Protein AF-0000000078804064 (afdb_homodimer)

Sequence (134 aa):
MNHSQFEVIAKRIFKSENQRVAVAAVIFDGLSSYEAEKRFELPKGTLSRNVRKYKNEVAYIESVVTAMNHSQFEVIAKRIFKSENQRVAVAAVIFDGLSSYEAEKRFELPKGTLSRNVRKYKNEVAYIESVVTA

pLDDT: mean 96.85, std 1.65, range [89.12, 98.75]

Nearest PDB structures (foldseek):
  5clv-assembly4_M  TM=7.489E-01  e=4.503E-02  Escherichia coli
  5cm3-assembly1_A  TM=7.551E-01  e=7.811E-02  Escherichia coli
  5clv-assembly2_E  TM=7.602E-01  e=1.274E-01  Escherichia coli
  8qa9-assembly1_D  TM=7.511E-01  e=1.274E-01  Escherichia coli
  5clv-assembly4_N  TM=7.535E-01  e=2.350E-01  Escherichia coli

Solvent-accessible surface area (backbone atoms only — not comparable to full-atom values): 7535 Å² total; per-residue (Å²): 134,53,71,60,24,46,50,55,52,37,60,72,76,36,90,47,67,69,58,40,54,45,46,45,39,38,76,73,66,70,41,49,49,70,58,40,23,65,74,68,69,44,64,88,65,50,49,55,52,51,46,49,53,48,51,53,50,49,51,49,50,51,51,36,72,73,72,132,54,71,59,22,46,51,54,51,38,58,72,76,37,87,47,66,68,58,40,53,47,46,45,38,37,73,72,66,70,41,49,47,68,59,40,23,65,75,68,70,44,64,89,67,52,48,55,52,50,46,50,52,49,50,52,50,49,52,50,52,50,51,34,71,74,73

Radius of gyration: 18.31 Å; Cα contacts (8 Å, |Δi|>4): 116; chains: 2; bounding box: 28×53×31 Å

Organism: NCBI:txid675817

Secondary structure (DSSP, 8-state):
--HHHHHHHHHHH---HHHHHHHHHHHHH---HHHHHHHTT--TTHHHHHHHHHHHHHHHHHHHHH-/--HHHHHHHHHHH---HHHHHHHHHHHHH---HHHHHHHTT--TTHHHHHHHHHHHHHHHHHHHHH-

Foldseek 3Di:
DDPVVLVVLCVVPPVDPLLSVLLCCVVPVVDDNVRSCVVSVHDPPVSVVVNVVSVVSVVVVVVVVVD/DDPVVLVVLCVVPPVDPLLSVLLCCVVPVVDDNVRSCVVSVHDPPVSVVVNVVSVVSVVVVVVVVVD

Structure (mmCIF, N/CA/C/O backbone):
data_AF-0000000078804064-model_v1
#
loop_
_entity.id
_entity.type
_entity.pdbx_description
1 polymer 'HTH psq-type domain-containing protein'
#
loop_
_atom_site.group_PDB
_atom_site.id
_atom_site.type_symbol
_atom_site.label_atom_id
_atom_site.label_alt_id
_atom_site.label_comp_id
_atom_site.label_asym_id
_atom_site.label_entity_id
_atom_site.label_seq_id
_atom_site.pdbx_PDB_ins_code
_atom_site.Cartn_x
_atom_site.Cartn_y
_atom_site.Cartn_z
_atom_site.occupancy
_atom_site.B_iso_or_equiv
_atom_site.auth_seq_id
_atom_site.auth_comp_id
_atom_site.auth_asym_id
_atom_site.auth_atom_id
_atom_site.pdbx_PDB_model_num
ATOM 1 N N . MET A 1 1 ? 10.641 11.023 3.145 1 89.12 1 MET A N 1
ATOM 2 C CA . MET A 1 1 ? 9.781 11.055 1.964 1 89.12 1 MET A CA 1
ATOM 3 C C . MET A 1 1 ? 9.633 12.469 1.426 1 89.12 1 MET A C 1
ATOM 5 O O . MET A 1 1 ? 9.484 13.422 2.197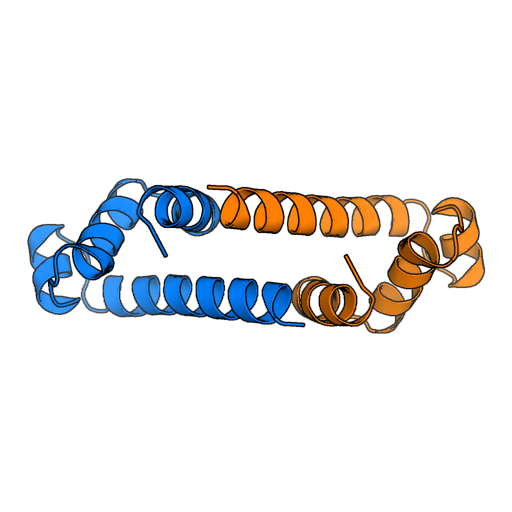 1 89.12 1 MET A O 1
ATOM 9 N N . ASN A 1 2 ? 9.891 12.508 0.135 1 95.5 2 ASN A N 1
ATOM 10 C CA . ASN A 1 2 ? 9.797 13.82 -0.488 1 95.5 2 ASN A CA 1
ATOM 11 C C . ASN A 1 2 ? 8.367 14.141 -0.917 1 95.5 2 ASN A C 1
ATOM 13 O O . ASN A 1 2 ? 7.461 13.328 -0.728 1 95.5 2 ASN A O 1
ATOM 17 N N . HIS A 1 3 ? 8.109 15.336 -1.475 1 96.5 3 HIS A N 1
ATOM 18 C CA . HIS A 1 3 ? 6.77 15.82 -1.795 1 96.5 3 HIS A CA 1
ATOM 19 C C . HIS A 1 3 ? 6.113 14.961 -2.865 1 96.5 3 HIS A C 1
ATOM 21 O O . HIS A 1 3 ? 4.91 14.68 -2.795 1 96.5 3 HIS A O 1
ATOM 27 N N . SER A 1 4 ? 6.918 14.562 -3.863 1 97.81 4 SER A N 1
ATOM 28 C CA . SER A 1 4 ? 6.379 13.742 -4.941 1 97.81 4 SER A CA 1
ATOM 29 C C . SER A 1 4 ? 5.898 12.391 -4.422 1 97.81 4 SER A C 1
ATOM 31 O O . SER A 1 4 ? 4.828 11.914 -4.809 1 97.81 4 SER A O 1
ATOM 33 N N . GLN A 1 5 ? 6.723 11.727 -3.521 1 98.5 5 GLN A N 1
ATOM 34 C CA . GLN A 1 5 ? 6.336 10.461 -2.91 1 98.5 5 GLN A CA 1
ATOM 35 C C . GLN A 1 5 ? 5.074 10.625 -2.064 1 98.5 5 GLN A C 1
ATOM 37 O O . GLN A 1 5 ? 4.184 9.773 -2.102 1 98.5 5 GLN A O 1
ATOM 42 N N . PHE A 1 6 ? 5.047 11.781 -1.3 1 98.56 6 PHE A N 1
ATOM 43 C CA . PHE A 1 6 ? 3.869 12.07 -0.494 1 98.56 6 PHE A CA 1
ATOM 44 C C . PHE A 1 6 ? 2.615 12.102 -1.36 1 98.56 6 PHE A C 1
ATOM 46 O O . PHE A 1 6 ? 1.588 11.531 -0.994 1 98.56 6 PHE A O 1
ATOM 53 N N . GLU A 1 7 ? 2.691 12.727 -2.494 1 97.81 7 GLU A N 1
ATOM 54 C CA . GLU A 1 7 ? 1.524 12.898 -3.354 1 97.81 7 GLU A CA 1
ATOM 55 C C . GLU A 1 7 ? 0.999 11.555 -3.842 1 97.81 7 GLU A C 1
ATOM 57 O O . GLU A 1 7 ? -0.213 11.328 -3.875 1 97.81 7 GLU A O 1
ATOM 62 N N . VAL A 1 8 ? 1.939 10.664 -4.215 1 98.06 8 VAL A N 1
ATOM 63 C CA . VAL A 1 8 ? 1.545 9.344 -4.688 1 98.06 8 VAL A CA 1
ATOM 64 C C . VAL A 1 8 ? 0.835 8.586 -3.568 1 98.06 8 VAL A C 1
ATOM 66 O O . VAL A 1 8 ? -0.238 8.016 -3.779 1 98.06 8 VAL A O 1
ATOM 69 N N . ILE A 1 9 ? 1.386 8.633 -2.342 1 98.75 9 ILE A N 1
ATOM 70 C CA . ILE A 1 9 ? 0.841 7.91 -1.196 1 98.75 9 ILE A CA 1
ATOM 71 C C . ILE A 1 9 ? -0.497 8.523 -0.79 1 98.75 9 ILE A C 1
ATOM 73 O O . ILE A 1 9 ? -1.485 7.812 -0.607 1 98.75 9 ILE A O 1
ATOM 77 N N . ALA A 1 10 ? -0.587 9.891 -0.696 1 98.56 10 ALA A N 1
ATOM 78 C CA . ALA A 1 10 ? -1.772 10.602 -0.225 1 98.56 10 ALA A CA 1
ATOM 79 C C . ALA A 1 10 ? -2.951 10.391 -1.171 1 98.56 10 ALA A C 1
ATOM 81 O O . ALA A 1 10 ? -4.09 10.211 -0.726 1 98.56 10 ALA A O 1
ATOM 82 N N . LYS A 1 11 ? -2.662 10.344 -2.48 1 97.88 11 LYS A N 1
ATOM 83 C CA . LYS A 1 11 ? -3.721 10.133 -3.463 1 97.88 11 LYS A CA 1
ATOM 84 C C . LYS A 1 11 ? -4.332 8.742 -3.328 1 97.88 11 LYS A C 1
ATOM 86 O O . LYS A 1 11 ? -5.531 8.562 -3.551 1 97.88 11 LYS A O 1
ATOM 91 N N . ARG A 1 12 ? -3.529 7.836 -2.859 1 97.44 12 ARG A N 1
ATOM 92 C CA . ARG A 1 12 ? -3.998 6.461 -2.711 1 97.44 12 ARG A CA 1
ATOM 93 C C . ARG A 1 12 ? -4.891 6.316 -1.483 1 97.44 12 ARG A C 1
ATOM 95 O O . ARG A 1 12 ? -5.902 5.613 -1.523 1 97.44 12 ARG A O 1
ATOM 102 N N . ILE A 1 13 ? -4.512 7.004 -0.434 1 96.94 13 ILE A N 1
ATOM 103 C CA . ILE A 1 13 ? -5.141 6.645 0.831 1 96.94 13 ILE A CA 1
ATOM 104 C C . ILE A 1 13 ? -6.199 7.684 1.193 1 96.94 13 ILE A C 1
ATOM 106 O O . ILE A 1 13 ? -7.074 7.426 2.027 1 96.94 13 ILE A O 1
ATOM 110 N N . PHE A 1 14 ? -6.113 8.891 0.604 1 97.56 14 PHE A N 1
ATOM 111 C CA . PHE A 1 14 ? -7.098 9.922 0.906 1 97.56 14 PHE A CA 1
ATOM 112 C C . PHE A 1 14 ? -7.863 10.328 -0.349 1 97.56 14 PHE A C 1
ATOM 114 O O . PHE A 1 14 ? -7.285 10.906 -1.275 1 97.56 14 PHE A O 1
ATOM 121 N N . LYS A 1 15 ? -9.156 10.164 -0.363 1 95.44 15 LYS A N 1
ATOM 122 C CA . LYS A 1 15 ? -9.984 10.523 -1.509 1 95.44 15 LYS A CA 1
ATOM 123 C C . LYS A 1 15 ? -10.172 12.031 -1.606 1 95.44 15 LYS A C 1
ATOM 125 O O . LYS A 1 15 ? -10.18 12.594 -2.705 1 95.44 15 LYS A O 1
ATOM 130 N N . SER A 1 16 ? -10.25 12.719 -0.486 1 94.5 16 SER A N 1
ATOM 131 C CA . SER A 1 16 ? -10.539 14.148 -0.426 1 94.5 16 SER A CA 1
ATOM 132 C C . SER A 1 16 ? -9.273 14.977 -0.598 1 94.5 16 SER A C 1
ATOM 134 O O . SER A 1 16 ? -8.305 14.797 0.145 1 94.5 16 SER A O 1
ATOM 136 N N . GLU A 1 17 ? -9.344 15.945 -1.54 1 94.75 17 GLU A N 1
ATOM 137 C CA . GLU A 1 17 ? -8.211 16.844 -1.746 1 94.75 17 GLU A CA 1
ATOM 138 C C . GLU A 1 17 ? -7.938 17.672 -0.498 1 94.75 17 GLU A C 1
ATOM 140 O O . GLU A 1 17 ? -6.781 17.922 -0.148 1 94.75 17 GLU A O 1
ATOM 145 N N . ASN A 1 18 ? -8.984 18.125 0.191 1 93.5 18 ASN A N 1
ATOM 146 C CA . ASN A 1 18 ? -8.82 18.906 1.412 1 93.5 18 ASN A CA 1
ATOM 147 C C . ASN A 1 18 ? -8.055 18.125 2.479 1 93.5 18 ASN A C 1
ATOM 149 O O . ASN A 1 18 ? -7.211 18.703 3.178 1 93.5 18 ASN A O 1
ATOM 153 N N . GLN A 1 19 ? -8.359 16.828 2.557 1 95.44 19 GLN A N 1
ATOM 154 C CA . GLN A 1 19 ? -7.648 15.977 3.5 1 95.44 19 GLN A CA 1
ATOM 155 C C . GLN A 1 19 ? -6.176 15.852 3.131 1 95.44 19 GLN A C 1
ATOM 157 O O . GLN A 1 19 ? -5.301 15.93 3.998 1 95.44 19 GLN A O 1
ATOM 162 N N . ARG A 1 20 ? -5.969 15.734 1.811 1 97.06 20 ARG A N 1
ATOM 163 C CA . ARG A 1 20 ? -4.59 15.594 1.356 1 97.06 20 ARG A CA 1
ATOM 164 C C . ARG A 1 20 ? -3.777 16.844 1.663 1 97.06 20 ARG A C 1
ATOM 166 O O . ARG A 1 20 ? -2.648 16.75 2.152 1 97.06 20 ARG A O 1
ATOM 173 N N . VAL A 1 21 ? -4.344 1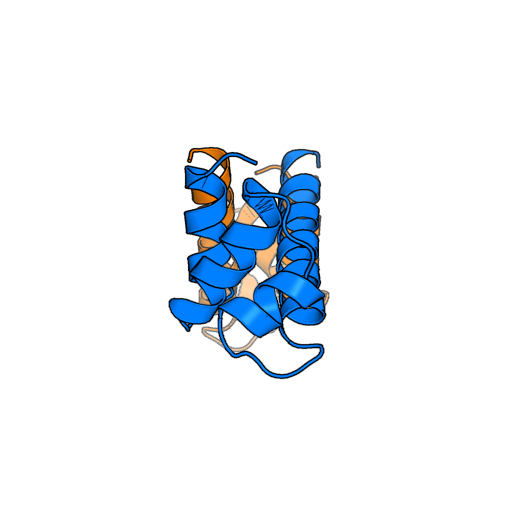7.984 1.46 1 96.62 21 VAL A N 1
ATOM 174 C CA . VAL A 1 21 ? -3.672 19.266 1.684 1 96.62 21 VAL A CA 1
ATOM 175 C C . VAL A 1 21 ? -3.416 19.469 3.176 1 96.62 21 VAL A C 1
ATOM 177 O O . VAL A 1 21 ? -2.35 19.938 3.572 1 96.62 21 VAL A O 1
ATOM 180 N N . ALA A 1 22 ? -4.398 19.078 3.955 1 97.81 22 ALA A N 1
ATOM 181 C CA . ALA A 1 22 ? -4.27 19.25 5.402 1 97.81 22 ALA A CA 1
ATOM 182 C C . ALA A 1 22 ? -3.17 18.359 5.961 1 97.81 22 ALA A C 1
ATOM 184 O O . ALA A 1 22 ? -2.371 18.781 6.797 1 97.81 22 ALA A O 1
ATOM 185 N N . VAL A 1 23 ? -3.111 17.172 5.512 1 98.25 23 VAL A N 1
ATOM 186 C CA . VAL A 1 23 ? -2.072 16.25 5.973 1 98.25 23 VAL A CA 1
ATOM 187 C C . VAL A 1 23 ? -0.703 16.766 5.531 1 98.25 23 VAL A C 1
ATOM 189 O O . VAL A 1 23 ? 0.261 16.703 6.297 1 98.25 23 VAL A O 1
ATOM 192 N N . ALA A 1 24 ? -0.686 17.266 4.332 1 97.81 24 ALA A N 1
ATOM 193 C CA . ALA A 1 24 ? 0.568 17.828 3.822 1 97.81 24 ALA A CA 1
ATOM 194 C C . ALA A 1 24 ? 1.074 18.953 4.715 1 97.81 24 ALA A C 1
ATOM 196 O O . ALA A 1 24 ? 2.277 19.062 4.961 1 97.81 24 ALA A O 1
ATOM 197 N N . ALA A 1 25 ? 0.193 19.719 5.18 1 97.12 25 ALA A N 1
ATOM 198 C CA . ALA A 1 25 ? 0.558 20.844 6.039 1 97.12 25 ALA A CA 1
ATOM 199 C C . ALA A 1 25 ? 1.206 20.344 7.332 1 97.12 25 ALA A C 1
ATOM 201 O O . ALA A 1 25 ? 2.146 20.969 7.836 1 97.12 25 ALA A O 1
ATOM 202 N N . VAL A 1 26 ? 0.725 19.25 7.848 1 97.81 26 VAL A N 1
ATOM 203 C CA . VAL A 1 26 ? 1.279 18.688 9.07 1 97.81 26 VAL A CA 1
ATOM 204 C C . VAL A 1 26 ? 2.645 18.062 8.789 1 97.81 26 VAL A C 1
ATOM 206 O O . VAL A 1 26 ? 3.594 18.266 9.547 1 97.81 26 VAL A O 1
ATOM 209 N N . ILE A 1 27 ? 2.752 17.453 7.664 1 97.5 27 ILE A N 1
ATOM 210 C CA . ILE A 1 27 ? 3.938 16.672 7.32 1 97.5 27 ILE A CA 1
ATOM 211 C C . ILE A 1 27 ? 5.059 17.609 6.871 1 97.5 27 ILE A C 1
ATOM 213 O O . ILE A 1 27 ? 6.223 17.391 7.219 1 97.5 27 ILE A O 1
ATOM 217 N N . PHE A 1 28 ? 4.715 18.703 6.164 1 97.5 28 PHE A N 1
ATOM 218 C CA . PHE A 1 28 ? 5.77 19.469 5.504 1 97.5 28 PHE A CA 1
ATOM 219 C C . PHE A 1 28 ? 5.902 20.859 6.117 1 97.5 28 PHE A C 1
ATOM 221 O O . PHE A 1 28 ? 6.973 21.469 6.062 1 97.5 28 PHE A O 1
ATOM 228 N N . ASP A 1 29 ? 4.844 21.266 6.645 1 95.5 29 ASP A N 1
ATOM 229 C CA . ASP A 1 29 ? 4.879 22.656 7.094 1 95.5 29 ASP A CA 1
ATOM 230 C C . ASP A 1 29 ? 5.094 22.75 8.602 1 95.5 29 ASP A C 1
ATOM 232 O O . ASP A 1 29 ? 5.141 23.844 9.164 1 95.5 29 ASP A O 1
ATOM 236 N N . GLY A 1 30 ? 5.066 21.672 9.328 1 93.12 30 GLY A N 1
ATOM 237 C CA . GLY A 1 30 ? 5.379 21.656 10.75 1 93.12 30 GLY A CA 1
ATOM 238 C C . GLY A 1 30 ? 4.203 22.047 11.625 1 93.12 30 GLY A C 1
ATOM 239 O O . GLY A 1 30 ? 4.375 22.344 12.812 1 93.12 30 GLY A O 1
ATOM 240 N N . LEU A 1 31 ? 3.094 22.094 11.047 1 95.25 31 LEU A N 1
ATOM 241 C CA . LEU A 1 31 ? 1.904 22.375 11.844 1 95.25 31 LEU A CA 1
ATOM 242 C C . LEU A 1 31 ? 1.538 21.172 12.711 1 95.25 31 LEU A C 1
ATOM 244 O O . LEU A 1 31 ? 1.745 20.031 1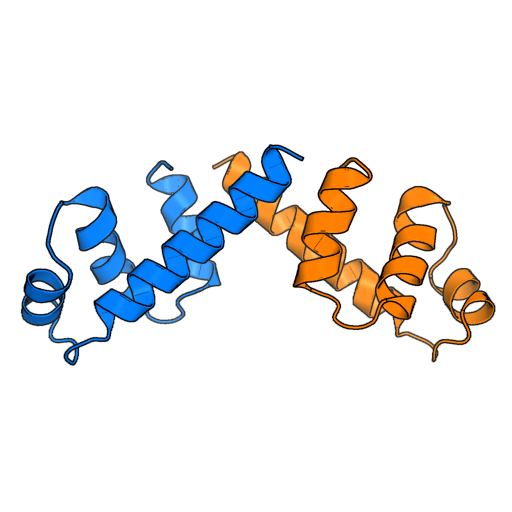2.312 1 95.25 31 LEU A O 1
ATOM 248 N N . SER A 1 32 ? 1.016 21.516 13.945 1 96.75 32 SER A N 1
ATOM 249 C CA . SER A 1 32 ? 0.411 20.438 14.711 1 96.75 32 SER A CA 1
ATOM 250 C C . SER A 1 32 ? -0.927 20.016 14.109 1 96.75 32 SER A C 1
ATOM 252 O O . SER A 1 32 ? -1.569 20.797 13.406 1 96.75 32 SER A O 1
ATOM 254 N N . SER A 1 33 ? -1.386 18.734 14.383 1 97.06 33 SER A N 1
ATOM 255 C CA . SER A 1 33 ? -2.691 18.266 13.93 1 97.06 33 SER A CA 1
ATOM 256 C C . SER A 1 33 ? -3.805 19.203 14.398 1 97.06 33 SER A C 1
ATOM 258 O O . SER A 1 33 ? -4.73 19.5 13.641 1 97.06 33 SER A O 1
ATOM 260 N N . TYR A 1 34 ? -3.592 19.672 15.617 1 95.88 34 TYR A N 1
ATOM 261 C CA . TYR A 1 34 ? -4.598 20.531 16.219 1 95.88 34 TYR A CA 1
ATOM 262 C C . TYR A 1 34 ? -4.703 21.859 15.461 1 95.88 34 TYR A C 1
ATOM 264 O O . TYR A 1 34 ? -5.801 22.297 15.117 1 95.88 34 TYR A O 1
ATOM 272 N N . GLU A 1 35 ? -3.604 22.438 15.211 1 96 35 GLU A N 1
ATOM 273 C CA . GLU A 1 35 ? -3.568 23.703 14.484 1 96 35 GLU A CA 1
ATOM 274 C C . GLU A 1 35 ? -4.09 23.531 13.062 1 96 35 GLU A C 1
ATOM 276 O O . GLU A 1 35 ? -4.832 24.375 12.562 1 96 35 GLU A O 1
ATOM 281 N N . ALA A 1 36 ? -3.666 22.5 12.414 1 97 36 ALA A N 1
ATOM 282 C CA . ALA A 1 36 ? -4.09 22.234 11.047 1 97 36 ALA A CA 1
ATOM 283 C C . ALA A 1 36 ? -5.602 22.016 10.969 1 97 36 ALA A C 1
ATOM 285 O O . ALA A 1 36 ? -6.258 22.469 10.031 1 97 36 ALA A O 1
ATOM 286 N N . GLU A 1 37 ? -6.156 21.297 11.891 1 96.94 37 GLU A N 1
ATOM 287 C CA . GLU A 1 37 ? -7.594 21.031 11.93 1 96.94 37 GLU A CA 1
ATOM 288 C C . GLU A 1 37 ? -8.391 22.344 11.961 1 96.94 37 GLU A C 1
ATOM 290 O O . GLU A 1 37 ? -9.422 22.469 11.297 1 96.94 37 GLU A O 1
ATOM 295 N N . LYS A 1 38 ? -7.891 23.266 12.82 1 96.25 38 LYS A N 1
ATOM 296 C CA . LYS A 1 38 ? -8.547 24.562 12.906 1 96.25 38 LYS A CA 1
ATOM 297 C C . LYS A 1 38 ? -8.438 25.328 11.586 1 96.25 38 LYS A C 1
ATOM 299 O O . LYS A 1 38 ? -9.422 25.875 11.102 1 96.25 38 LYS A O 1
ATOM 304 N N . ARG A 1 39 ? -7.312 25.234 11.008 1 95.88 39 ARG A N 1
ATOM 305 C CA . ARG A 1 39 ? -7.02 25.969 9.781 1 95.88 39 ARG A CA 1
ATOM 306 C C . ARG A 1 39 ? -7.848 25.453 8.617 1 95.88 39 ARG A C 1
ATOM 308 O O . ARG A 1 39 ? -8.32 26.219 7.781 1 95.88 39 ARG A O 1
ATOM 315 N N . PHE A 1 40 ? -8.016 24.156 8.523 1 95.88 40 PHE A N 1
ATOM 316 C CA . PHE A 1 40 ? -8.688 23.531 7.391 1 95.88 40 PHE A CA 1
ATOM 317 C C . PHE A 1 40 ? -10.125 23.172 7.75 1 95.88 40 PHE A C 1
ATOM 319 O O . PHE A 1 40 ? -10.805 22.484 6.988 1 95.88 40 PHE A O 1
ATOM 326 N N . GLU A 1 41 ? -10.531 23.547 8.898 1 95.19 41 GLU A N 1
ATOM 327 C CA . GLU A 1 41 ? -11.906 23.391 9.359 1 95.19 41 GLU A CA 1
ATOM 328 C C . GLU A 1 41 ? -12.32 21.922 9.352 1 95.19 41 GLU A C 1
ATOM 330 O O . GLU A 1 41 ? -13.367 21.562 8.812 1 95.19 41 GLU A O 1
ATOM 335 N N . LEU A 1 42 ? -11.484 21.156 9.961 1 95.69 42 LEU A N 1
ATOM 336 C CA . LEU A 1 42 ? -11.766 19.719 10.117 1 95.69 42 LEU A CA 1
ATOM 337 C C . LEU A 1 42 ? -12.117 19.391 11.562 1 95.69 42 LEU A C 1
ATOM 339 O O . LEU A 1 42 ? -11.609 20.031 12.492 1 95.69 42 LEU A O 1
ATOM 343 N N . PRO A 1 43 ? -13.031 18.422 11.672 1 95.81 43 PRO A N 1
ATOM 344 C CA . PRO A 1 43 ? -13.367 18 13.031 1 95.81 43 PRO A CA 1
ATOM 345 C C . PRO A 1 43 ? -12.141 17.562 13.836 1 95.81 43 PRO A C 1
ATOM 347 O O . PRO A 1 43 ? -11.172 17.047 13.266 1 95.81 43 PRO A O 1
ATOM 350 N N . LYS A 1 44 ? -12.297 17.703 15.18 1 95.19 44 LYS A N 1
ATOM 351 C CA . LYS A 1 44 ? -11.227 17.312 16.094 1 95.19 44 LYS A CA 1
ATOM 352 C C . LYS A 1 44 ? -10.891 15.836 15.961 1 95.19 44 LYS A C 1
ATOM 354 O O . LYS A 1 44 ? -11.789 15 15.852 1 95.19 44 LYS A O 1
ATOM 359 N N . GLY A 1 45 ? -9.609 15.57 15.953 1 96.81 45 GLY A N 1
ATOM 360 C CA . GLY A 1 45 ? -9.148 14.195 15.914 1 96.81 45 GLY A CA 1
ATOM 361 C C . GLY A 1 45 ? -8.945 13.672 14.508 1 96.81 45 GLY A C 1
ATOM 362 O O . GLY A 1 45 ? -8.312 12.633 14.305 1 96.81 45 GLY A O 1
ATOM 363 N N . THR A 1 46 ? -9.477 14.312 13.453 1 96.75 46 THR A N 1
ATOM 364 C CA . THR A 1 46 ? -9.453 13.867 12.062 1 96.75 46 THR A CA 1
ATOM 365 C C . THR A 1 46 ? -8.023 13.82 11.539 1 96.75 46 THR A C 1
ATOM 367 O O . THR A 1 46 ? -7.602 12.812 10.961 1 96.75 46 THR A O 1
ATOM 370 N N . LEU A 1 47 ? -7.266 14.844 11.773 1 97.19 47 LEU A N 1
ATOM 371 C CA . LEU A 1 47 ? -5.934 14.898 11.172 1 97.19 47 LEU A CA 1
ATOM 372 C C . LEU A 1 47 ? -4.965 14 11.922 1 97.19 47 LEU A C 1
ATOM 374 O O . LEU A 1 47 ? -4.043 13.438 11.328 1 97.19 47 LEU A O 1
ATOM 378 N N . SER A 1 48 ? -5.234 13.891 13.273 1 96.75 48 SER A N 1
ATOM 379 C CA . SER A 1 48 ? -4.41 12.945 14.016 1 96.75 48 SER A CA 1
ATOM 380 C C . SER A 1 48 ? -4.539 11.539 13.438 1 96.75 48 SER A C 1
ATOM 382 O O . SER A 1 48 ? -3.539 10.836 13.266 1 96.75 48 SER A O 1
ATOM 384 N N . ARG A 1 49 ? -5.773 11.141 13.078 1 97.62 49 ARG A N 1
ATOM 385 C CA . ARG A 1 49 ? -6.039 9.836 12.492 1 97.62 49 ARG A CA 1
ATOM 386 C C . ARG A 1 49 ? -5.441 9.727 11.094 1 97.62 49 ARG A C 1
ATOM 388 O O . ARG A 1 49 ? -4.832 8.719 10.742 1 97.62 49 ARG A O 1
ATOM 395 N N . ASN A 1 50 ? -5.555 10.82 10.336 1 98.19 50 ASN A N 1
ATOM 396 C CA . ASN A 1 50 ? -5.102 10.797 8.945 1 98.19 50 ASN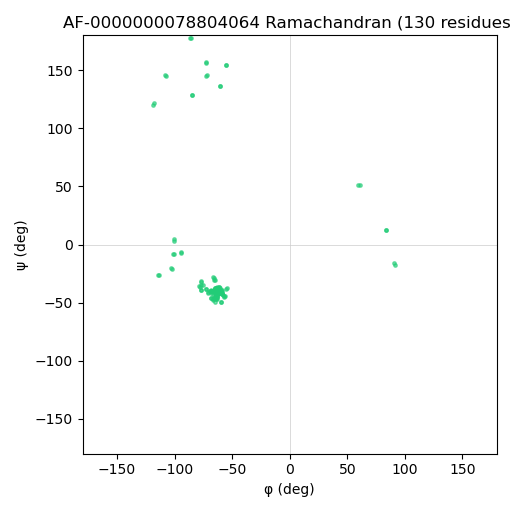 A CA 1
ATOM 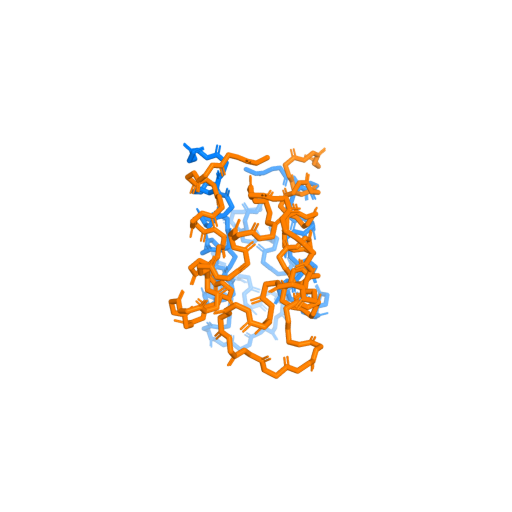397 C C . ASN A 1 50 ? -3.578 10.742 8.859 1 98.19 50 ASN A C 1
ATOM 399 O O . ASN A 1 50 ? -3.031 10.039 8 1 98.19 50 ASN A O 1
ATOM 403 N N . VAL A 1 51 ? -2.973 11.492 9.703 1 98 51 VAL A N 1
ATOM 404 C CA . VAL A 1 51 ? -1.514 11.492 9.719 1 98 51 VAL A CA 1
ATOM 405 C C . VAL A 1 51 ? -1.001 10.117 10.133 1 98 51 VAL A C 1
ATOM 407 O O . VAL A 1 51 ? -0.029 9.609 9.562 1 98 51 VAL A O 1
ATOM 410 N N . ARG A 1 52 ? -1.658 9.492 11.109 1 98.19 52 ARG A N 1
ATOM 411 C CA . ARG A 1 52 ? -1.291 8.141 11.508 1 98.19 52 ARG A CA 1
ATOM 412 C C . ARG A 1 52 ? -1.444 7.168 10.344 1 98.19 52 ARG A C 1
ATOM 414 O O . ARG A 1 52 ? -0.585 6.309 10.125 1 98.19 52 ARG A O 1
ATOM 421 N N . LYS A 1 53 ? -2.551 7.328 9.586 1 98.25 53 LYS A N 1
ATOM 422 C CA . LYS A 1 53 ? -2.787 6.5 8.406 1 98.25 53 LYS A CA 1
ATOM 423 C C . LYS A 1 53 ? -1.651 6.641 7.395 1 98.25 53 LYS A C 1
ATOM 425 O O . LYS A 1 53 ? -1.175 5.648 6.844 1 98.25 53 LYS A O 1
ATOM 430 N N . TYR A 1 54 ? -1.231 7.875 7.23 1 98.5 54 TYR A N 1
ATOM 431 C CA . TYR A 1 54 ? -0.141 8.164 6.305 1 98.5 54 TYR A CA 1
ATOM 432 C C . TYR A 1 54 ? 1.166 7.551 6.793 1 98.5 54 TYR A C 1
ATOM 434 O O . TYR A 1 54 ? 1.882 6.906 6.023 1 98.5 54 TYR A O 1
ATOM 442 N N . LYS A 1 55 ? 1.455 7.723 8 1 98.25 55 LYS A N 1
ATOM 443 C CA . LYS A 1 55 ? 2.703 7.207 8.555 1 98.25 55 LYS A CA 1
ATOM 444 C C . LYS A 1 55 ? 2.736 5.684 8.516 1 98.25 55 LYS A C 1
ATOM 446 O O . LYS A 1 55 ? 3.789 5.086 8.289 1 98.25 55 LYS A O 1
ATOM 451 N N . ASN A 1 56 ? 1.543 5.043 8.797 1 98.44 56 ASN A N 1
ATOM 452 C CA . ASN A 1 56 ? 1.457 3.592 8.695 1 98.44 56 ASN A CA 1
ATOM 453 C C . ASN A 1 56 ? 1.734 3.109 7.277 1 98.44 56 ASN A C 1
ATOM 455 O O . ASN A 1 56 ? 2.385 2.082 7.082 1 98.44 56 ASN A O 1
ATOM 459 N N . GLU A 1 57 ? 1.277 3.889 6.289 1 98.56 57 GLU A N 1
ATOM 460 C CA . GLU A 1 57 ? 1.515 3.545 4.891 1 98.56 57 GLU A CA 1
ATOM 461 C C . GLU A 1 57 ? 2.99 3.697 4.527 1 98.56 57 GLU A C 1
ATOM 463 O O . GLU A 1 57 ? 3.553 2.852 3.83 1 98.56 57 GLU A O 1
ATOM 468 N N . VAL A 1 58 ? 3.572 4.73 5.043 1 98.5 58 VAL A N 1
ATOM 469 C CA . VAL A 1 58 ? 4.992 4.965 4.805 1 98.5 58 VAL A CA 1
ATOM 470 C C . VAL A 1 58 ? 5.812 3.832 5.422 1 98.5 58 VAL A C 1
ATOM 472 O O . VAL A 1 58 ? 6.723 3.299 4.785 1 98.5 58 VAL A O 1
ATOM 475 N N . ALA A 1 59 ? 5.48 3.445 6.66 1 98.44 59 ALA A N 1
ATOM 476 C CA . ALA A 1 59 ? 6.188 2.367 7.34 1 98.44 59 ALA A CA 1
ATOM 477 C C . ALA A 1 59 ? 6.07 1.057 6.566 1 98.44 59 ALA A C 1
ATOM 479 O O . ALA A 1 59 ? 7.035 0.299 6.461 1 98.44 59 ALA A O 1
ATOM 480 N N . TYR A 1 60 ? 4.891 0.842 6.062 1 98.44 60 TYR A N 1
ATOM 481 C CA . TYR A 1 60 ? 4.656 -0.331 5.23 1 98.44 60 TYR A CA 1
ATOM 482 C C . TYR A 1 60 ? 5.559 -0.322 4.004 1 98.44 60 TYR A C 1
ATOM 484 O O . TYR A 1 60 ? 6.262 -1.299 3.736 1 98.44 60 TYR A O 1
ATOM 492 N N . ILE A 1 61 ? 5.594 0.806 3.305 1 98.5 61 ILE A N 1
ATOM 493 C CA . ILE A 1 61 ? 6.379 0.906 2.08 1 98.5 61 ILE A CA 1
ATOM 494 C C . ILE A 1 61 ? 7.863 0.748 2.404 1 98.5 61 ILE A C 1
ATOM 496 O O . ILE A 1 61 ? 8.586 0.044 1.698 1 98.5 61 ILE A O 1
ATOM 500 N N . GLU A 1 62 ? 8.258 1.353 3.498 1 98.06 62 GLU A N 1
ATOM 501 C CA . GLU A 1 62 ? 9.656 1.247 3.922 1 98.06 62 GLU A CA 1
ATOM 502 C C . GLU A 1 62 ? 10.016 -0.191 4.285 1 98.06 62 GLU A C 1
ATOM 504 O O . GLU A 1 62 ? 11.125 -0.648 4.012 1 98.06 62 GLU A O 1
ATOM 509 N N . SER A 1 63 ? 9.07 -0.884 4.926 1 98.25 63 SER A N 1
ATOM 510 C CA . SER A 1 63 ? 9.312 -2.277 5.281 1 98.25 63 SER A CA 1
ATOM 511 C C . SER A 1 63 ? 9.484 -3.145 4.035 1 98.25 63 SER A C 1
ATOM 513 O O . SER A 1 63 ? 10.266 -4.098 4.043 1 98.25 63 SER A O 1
ATOM 515 N N . VAL A 1 64 ? 8.727 -2.865 3.004 1 98.38 64 VAL A N 1
ATOM 516 C CA . VAL A 1 64 ? 8.844 -3.607 1.753 1 98.38 64 VAL A CA 1
ATOM 517 C C . VAL A 1 64 ? 10.211 -3.338 1.121 1 98.38 64 VAL A C 1
ATOM 519 O O . VAL A 1 64 ? 10.906 -4.27 0.708 1 98.38 64 VAL A O 1
ATOM 522 N N . VAL A 1 65 ? 10.602 -2.047 1.091 1 96.81 65 VAL A N 1
ATOM 523 C CA . VAL A 1 65 ? 11.828 -1.628 0.413 1 96.81 65 VAL A CA 1
ATOM 524 C C . VAL A 1 65 ? 13.039 -2.217 1.127 1 96.81 65 VAL A C 1
ATOM 526 O O . VAL A 1 65 ? 14.031 -2.57 0.486 1 96.81 65 VAL A O 1
ATOM 529 N N . THR A 1 66 ? 12.953 -2.422 2.41 1 96.62 66 THR A N 1
ATOM 530 C CA . THR A 1 66 ? 14.117 -2.842 3.189 1 96.62 66 THR A CA 1
ATOM 531 C C . THR A 1 66 ? 14.148 -4.363 3.334 1 96.62 66 THR A C 1
ATOM 533 O O . THR A 1 66 ? 15.117 -4.922 3.84 1 96.62 66 THR A O 1
ATOM 536 N N . ALA A 1 67 ? 13.109 -5.016 2.893 1 96.06 67 ALA A N 1
ATOM 537 C CA . ALA A 1 67 ? 13.023 -6.469 3.004 1 96.06 67 ALA A CA 1
ATOM 538 C C . ALA A 1 67 ? 13.867 -7.148 1.927 1 96.06 67 ALA A C 1
ATOM 540 O O . ALA A 1 67 ? 14.062 -6.594 0.844 1 96.06 67 ALA A O 1
ATOM 541 N N . MET B 1 1 ? 11.148 -8.016 -7.391 1 89.12 1 MET B N 1
ATOM 542 C CA . MET B 1 1 ? 10.82 -8.211 -5.98 1 89.12 1 MET B CA 1
ATOM 543 C C . MET B 1 1 ? 11.258 -9.594 -5.504 1 89.12 1 MET B C 1
ATOM 545 O O . MET B 1 1 ? 11.078 -10.586 -6.211 1 89.12 1 MET B O 1
ATOM 549 N N . ASN B 1 2 ? 11.977 -9.5 -4.406 1 95.38 2 ASN B N 1
ATOM 550 C CA . ASN B 1 2 ? 12.461 -10.766 -3.865 1 95.38 2 ASN B CA 1
ATOM 551 C C . ASN B 1 2 ? 11.438 -11.414 -2.941 1 95.38 2 ASN B C 1
ATOM 553 O O . ASN B 1 2 ? 10.352 -10.867 -2.727 1 95.38 2 ASN B O 1
ATOM 557 N N . HIS B 1 3 ? 11.719 -12.617 -2.393 1 96.44 3 HIS B N 1
ATOM 558 C CA . HIS B 1 3 ? 10.773 -13.414 -1.611 1 96.44 3 HIS B CA 1
ATOM 559 C C . HIS B 1 3 ? 10.375 -12.695 -0.327 1 96.44 3 HIS B C 1
ATOM 561 O O . HIS B 1 3 ? 9.211 -12.742 0.08 1 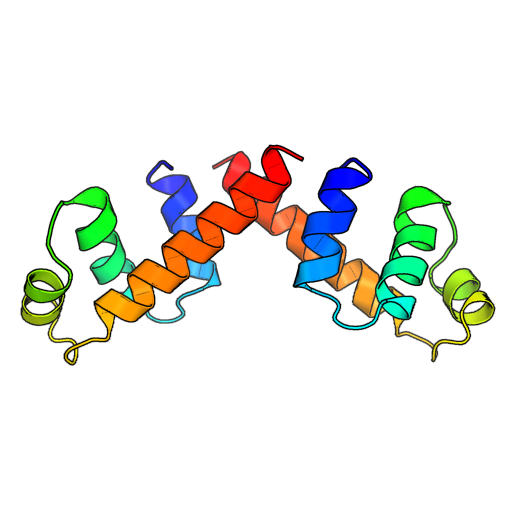96.44 3 HIS B O 1
ATOM 567 N N . SER B 1 4 ? 11.367 -12.055 0.306 1 97.81 4 SER B N 1
ATOM 568 C CA . SER B 1 4 ? 11.086 -11.344 1.549 1 97.81 4 SER B CA 1
ATOM 569 C C . SER B 1 4 ? 10.125 -10.188 1.319 1 97.81 4 SER B C 1
ATOM 571 O O . SER B 1 4 ? 9.195 -9.977 2.104 1 97.81 4 SER B O 1
ATOM 573 N N . GLN B 1 5 ? 10.359 -9.375 0.219 1 98.5 5 GLN B N 1
ATOM 574 C CA . GLN B 1 5 ? 9.461 -8.281 -0.136 1 98.5 5 GLN B CA 1
ATOM 575 C C . GLN B 1 5 ? 8.055 -8.805 -0.448 1 98.5 5 GLN B C 1
ATOM 577 O O . GLN B 1 5 ? 7.062 -8.203 -0.032 1 98.5 5 GLN B O 1
ATOM 582 N N . PHE B 1 6 ? 8.031 -9.984 -1.19 1 98.5 6 PHE B N 1
ATOM 583 C CA . PHE B 1 6 ? 6.746 -10.609 -1.495 1 98.5 6 PHE B CA 1
ATOM 584 C C . PHE B 1 6 ? 5.973 -10.906 -0.217 1 98.5 6 PHE B C 1
ATOM 586 O O . PHE B 1 6 ? 4.773 -10.633 -0.13 1 98.5 6 PHE B O 1
ATOM 593 N N . GLU B 1 7 ? 6.621 -11.438 0.765 1 97.81 7 GLU B N 1
ATOM 594 C CA . GLU B 1 7 ? 5.961 -11.852 1.998 1 97.81 7 GLU B CA 1
ATOM 595 C C . GLU B 1 7 ? 5.34 -10.656 2.721 1 97.81 7 GLU B C 1
ATOM 597 O O . GLU B 1 7 ? 4.223 -10.75 3.232 1 97.81 7 GLU B O 1
ATOM 602 N N . VAL B 1 8 ? 6.102 -9.539 2.734 1 98.06 8 VAL B N 1
ATOM 603 C CA . VAL B 1 8 ? 5.598 -8.336 3.389 1 98.06 8 VAL B CA 1
ATOM 604 C C . VAL B 1 8 ? 4.34 -7.844 2.672 1 98.06 8 VAL B C 1
ATOM 606 O O . VAL B 1 8 ? 3.326 -7.559 3.309 1 98.06 8 VAL B O 1
ATOM 609 N N . ILE B 1 9 ? 4.371 -7.812 1.333 1 98.69 9 ILE B N 1
ATOM 610 C CA . ILE B 1 9 ? 3.264 -7.316 0.523 1 98.69 9 ILE B CA 1
ATOM 611 C C . ILE B 1 9 ? 2.078 -8.273 0.634 1 98.69 9 ILE B C 1
ATOM 613 O O . ILE B 1 9 ? 0.948 -7.844 0.884 1 98.69 9 ILE B O 1
ATOM 617 N N . ALA B 1 10 ? 2.301 -9.617 0.515 1 98.5 10 ALA B N 1
ATOM 618 C CA . ALA B 1 10 ? 1.25 -10.633 0.5 1 98.5 10 ALA B CA 1
ATOM 619 C C . ALA B 1 10 ? 0.516 -10.68 1.837 1 98.5 10 ALA B C 1
ATOM 621 O O . ALA B 1 10 ? -0.708 -10.82 1.874 1 98.5 10 ALA B O 1
ATOM 622 N N . LYS B 1 11 ? 1.267 -10.5 2.928 1 97.81 11 LYS B N 1
ATOM 623 C CA . LYS B 1 11 ? 0.655 -10.523 4.254 1 97.81 11 LYS B CA 1
ATOM 624 C C . LYS B 1 11 ? -0.293 -9.336 4.438 1 97.81 11 LYS B C 1
ATOM 626 O O . LYS B 1 11 ? -1.316 -9.461 5.117 1 97.81 11 LYS B O 1
ATOM 631 N N . ARG B 1 12 ? -0.002 -8.273 3.746 1 97.31 12 ARG B N 1
ATOM 632 C CA . ARG B 1 12 ? -0.825 -7.078 3.861 1 97.31 12 ARG B CA 1
ATOM 633 C C . ARG B 1 12 ? -2.127 -7.23 3.084 1 97.31 12 ARG B C 1
ATOM 635 O O . ARG B 1 12 ? -3.188 -6.801 3.547 1 97.31 12 ARG B O 1
ATOM 642 N N . ILE B 1 13 ? -1.999 -7.844 1.941 1 96.81 13 ILE B N 1
ATOM 643 C CA . ILE B 1 13 ? -3.139 -7.73 1.038 1 96.81 13 ILE B CA 1
ATOM 644 C C . ILE B 1 13 ? -3.953 -9.023 1.066 1 96.81 13 ILE B C 1
ATOM 646 O O . ILE B 1 13 ? -5.117 -9.039 0.663 1 96.81 13 ILE B O 1
ATOM 650 N N . PHE B 1 14 ? -3.34 -10.133 1.499 1 97.44 14 PHE B N 1
ATOM 651 C CA . PHE B 1 14 ? -4.066 -11.398 1.546 1 97.44 14 PHE B CA 1
ATOM 652 C C . PHE B 1 14 ? -4.156 -11.914 2.977 1 97.44 14 PHE B C 1
ATOM 654 O O . PHE B 1 14 ? -3.141 -12.258 3.584 1 97.44 14 PHE B O 1
ATOM 661 N N . LYS B 1 15 ? -5.32 -12.117 3.482 1 95.19 15 LYS B N 1
ATOM 662 C CA . LYS B 1 15 ? -5.531 -12.609 4.84 1 95.19 15 LYS B CA 1
ATOM 663 C C . LYS B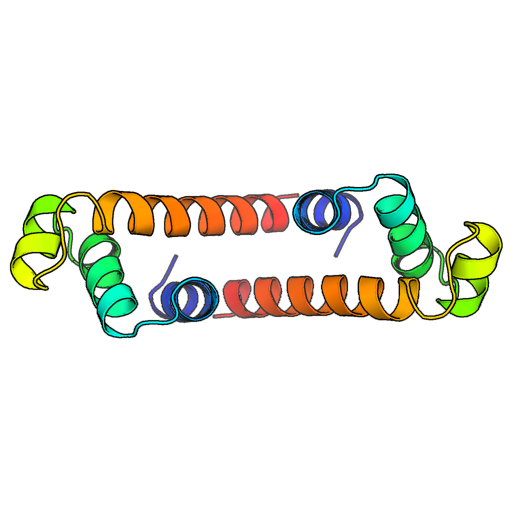 1 15 ? -5.27 -14.109 4.922 1 95.19 15 LYS B C 1
ATOM 665 O O . LYS B 1 15 ? -4.719 -14.594 5.91 1 95.19 15 LYS B O 1
ATOM 670 N N . SER B 1 16 ? -5.598 -14.844 3.883 1 94.12 16 SER B N 1
ATOM 671 C CA . SER B 1 16 ? -5.508 -16.297 3.865 1 94.12 16 SER B CA 1
ATOM 672 C C . SER B 1 16 ? -4.105 -16.766 3.49 1 94.12 16 SER B C 1
ATOM 674 O O . SER B 1 16 ? -3.578 -16.391 2.441 1 94.12 16 SER B O 1
ATOM 676 N N . GLU B 1 17 ? -3.553 -17.672 4.336 1 94.38 17 GLU B N 1
ATOM 677 C CA . GLU B 1 17 ? -2.24 -18.234 4.039 1 94.38 17 GLU B CA 1
ATOM 678 C C . GLU B 1 17 ? -2.264 -19.047 2.742 1 94.38 17 GLU B C 1
ATOM 680 O O . GLU B 1 17 ? -1.312 -19 1.961 1 94.38 17 GLU B O 1
ATOM 685 N N . ASN B 1 18 ? -3.336 -19.766 2.48 1 92.94 18 ASN B N 1
ATOM 686 C CA . ASN B 1 18 ? -3.465 -20.547 1.253 1 92.94 18 ASN B CA 1
ATOM 687 C C . ASN B 1 18 ? -3.398 -19.656 0.016 1 92.94 18 ASN B C 1
ATOM 689 O O . ASN B 1 18 ? -2.775 -20.016 -0.984 1 92.94 18 ASN B O 1
ATOM 693 N N . GLN B 1 19 ? -4.039 -18.5 0.124 1 95 19 GLN B N 1
ATOM 694 C CA . GLN B 1 19 ? -3.994 -17.547 -0.974 1 95 19 GLN B CA 1
ATOM 695 C C . GLN B 1 19 ? -2.576 -17.031 -1.196 1 95 19 GLN B C 1
ATOM 697 O O . GLN B 1 19 ? -2.117 -16.922 -2.336 1 95 19 GLN B O 1
ATOM 702 N N . ARG B 1 20 ? -1.906 -16.797 -0.033 1 96.88 20 ARG B N 1
ATOM 703 C CA . ARG B 1 20 ? -0.546 -16.281 -0.141 1 96.88 20 ARG B CA 1
ATOM 704 C C . ARG B 1 20 ? 0.376 -17.297 -0.804 1 96.88 20 ARG B C 1
ATOM 706 O O . ARG B 1 20 ? 1.165 -16.938 -1.685 1 96.88 20 ARG B O 1
ATOM 713 N N . VAL B 1 21 ? 0.228 -18.516 -0.469 1 96.38 21 VAL B N 1
ATOM 714 C CA . VAL B 1 21 ? 1.065 -19.578 -1.001 1 96.38 21 VAL B CA 1
ATOM 715 C C . VAL B 1 21 ? 0.765 -19.781 -2.484 1 96.38 21 VAL B C 1
ATOM 717 O O . VAL B 1 21 ? 1.679 -19.984 -3.287 1 96.38 21 VAL B O 1
ATOM 720 N N . ALA B 1 22 ? -0.495 -19.734 -2.809 1 97.62 22 ALA B N 1
ATOM 721 C CA . ALA B 1 22 ? -0.896 -19.938 -4.199 1 97.62 22 ALA B CA 1
ATOM 722 C C . ALA B 1 22 ? -0.368 -18.812 -5.09 1 97.62 22 ALA B C 1
ATOM 724 O O . ALA B 1 22 ? 0.13 -19.062 -6.188 1 97.62 22 ALA B O 1
ATOM 725 N N . VAL B 1 23 ? -0.447 -17.625 -4.645 1 98.12 23 VAL B N 1
ATOM 726 C CA . VAL B 1 23 ? 0.063 -16.5 -5.418 1 98.12 23 VAL B CA 1
ATOM 727 C C . VAL B 1 23 ? 1.578 -16.609 -5.566 1 98.12 23 VAL B C 1
ATOM 729 O O . VAL B 1 23 ? 2.125 -16.359 -6.645 1 98.12 23 VAL B O 1
ATOM 732 N N . ALA B 1 24 ? 2.189 -17.047 -4.48 1 97.75 24 ALA B N 1
ATOM 733 C CA . ALA B 1 24 ? 3.639 -17.219 -4.527 1 97.75 24 ALA B CA 1
ATOM 734 C C . ALA B 1 24 ? 4.031 -18.234 -5.605 1 97.75 24 ALA B C 1
ATOM 736 O O . ALA B 1 24 ? 5.035 -18.047 -6.297 1 97.75 24 ALA B O 1
ATOM 737 N N . ALA B 1 25 ? 3.264 -19.219 -5.738 1 97 25 ALA B N 1
ATOM 738 C CA . ALA B 1 25 ? 3.541 -20.25 -6.734 1 97 25 ALA B CA 1
ATOM 739 C C . ALA B 1 25 ? 3.494 -19.672 -8.148 1 97 25 ALA B C 1
ATOM 741 O O . ALA B 1 25 ? 4.289 -20.062 -9.008 1 97 25 ALA B O 1
ATOM 742 N N . VAL B 1 26 ? 2.6 -18.781 -8.391 1 97.75 26 VAL B N 1
ATOM 743 C CA . VAL B 1 26 ? 2.477 -18.156 -9.703 1 97.75 26 VAL B CA 1
ATOM 744 C C . VAL B 1 26 ? 3.639 -17.188 -9.922 1 97.75 26 VAL B C 1
ATOM 746 O O . VAL B 1 26 ? 4.238 -17.172 -11 1 97.75 26 VAL B O 1
ATOM 749 N N . ILE B 1 27 ? 4.012 -16.5 -8.891 1 97.44 27 ILE B N 1
ATOM 750 C CA . ILE B 1 27 ? 4.992 -15.422 -8.984 1 97.44 27 ILE B CA 1
ATOM 751 C C . ILE B 1 27 ? 6.398 -16.016 -9.062 1 97.44 27 ILE B C 1
ATOM 753 O O . ILE B 1 27 ? 7.246 -15.523 -9.812 1 97.44 27 ILE B O 1
ATOM 757 N N . PHE B 1 28 ? 6.641 -17.125 -8.328 1 97.44 28 PHE B N 1
ATOM 758 C CA . PHE B 1 28 ? 8.023 -17.547 -8.164 1 97.44 28 PHE B CA 1
ATOM 759 C C . PHE B 1 28 ? 8.258 -18.875 -8.859 1 97.44 28 PHE B C 1
ATOM 761 O O . PHE B 1 28 ? 9.391 -19.188 -9.25 1 97.44 28 PHE B O 1
ATOM 768 N N . ASP B 1 29 ? 7.227 -19.594 -8.969 1 95.38 29 ASP B N 1
ATOM 769 C CA . ASP B 1 29 ? 7.441 -20.938 -9.477 1 95.38 29 ASP B CA 1
ATOM 770 C C . ASP B 1 29 ? 7.074 -21.047 -10.961 1 95.38 29 ASP B C 1
ATOM 772 O O . ASP B 1 29 ? 7.188 -22.109 -11.562 1 95.38 29 ASP B O 1
ATOM 776 N N . GLY B 1 30 ? 6.5 -20.062 -11.555 1 92.62 30 GLY B N 1
ATOM 777 C CA . GLY B 1 30 ? 6.223 -20.016 -12.984 1 92.62 30 GLY B CA 1
ATOM 778 C C . GLY B 1 30 ? 4.941 -20.734 -13.359 1 92.62 30 GLY B C 1
ATOM 779 O O . GLY B 1 30 ? 4.715 -21.047 -14.539 1 92.62 30 GLY B O 1
ATOM 780 N N . LEU B 1 31 ? 4.191 -21.047 -12.422 1 95.06 31 LEU B N 1
ATOM 781 C CA . LEU B 1 31 ? 2.902 -21.672 -12.711 1 95.06 31 LEU B CA 1
ATOM 782 C C . LEU B 1 31 ? 1.934 -20.656 -13.305 1 95.06 31 LEU B C 1
ATOM 784 O O . LEU B 1 31 ? 1.98 -19.469 -12.961 1 95.06 31 LEU B O 1
ATOM 788 N N . SER B 1 32 ? 1.082 -21.172 -14.234 1 96.62 32 SER B N 1
ATOM 789 C CA . SER B 1 32 ? -0.032 -20.328 -14.648 1 96.62 32 SER B CA 1
ATOM 790 C C . SER B 1 32 ? -1.091 -20.234 -13.555 1 96.62 32 SER B C 1
ATOM 792 O O . SER B 1 32 ? -1.183 -21.125 -12.695 1 96.62 32 SER B O 1
ATOM 794 N N . SER B 1 33 ? -1.935 -19.141 -13.57 1 96.88 33 SER B N 1
ATOM 795 C CA . SER B 1 33 ? -3.035 -19.016 -12.625 1 96.88 33 SER B CA 1
ATOM 796 C C . SER B 1 33 ? -3.959 -20.234 -12.68 1 96.88 33 SER B C 1
ATOM 798 O O . SER B 1 33 ? -4.418 -20.719 -11.648 1 96.88 33 SER B O 1
ATOM 800 N N . TYR B 1 34 ? -4.117 -20.672 -13.906 1 95.75 34 TYR B N 1
ATOM 801 C CA . TYR B 1 34 ? -5.012 -21.812 -14.125 1 95.75 34 TYR B CA 1
ATOM 802 C C . TYR B 1 34 ? -4.469 -23.062 -13.453 1 95.75 34 TYR B C 1
ATOM 804 O O . TYR B 1 34 ? -5.195 -23.766 -12.734 1 95.75 34 TYR B O 1
ATOM 812 N N . GLU B 1 35 ? -3.248 -23.312 -13.695 1 95.88 35 GLU B N 1
ATOM 813 C CA . GLU B 1 35 ? -2.607 -24.484 -13.109 1 95.88 35 GLU B CA 1
ATOM 814 C C . GLU B 1 35 ? -2.568 -24.391 -11.586 1 95.88 35 GLU B C 1
ATOM 816 O O . GLU B 1 35 ? -2.812 -25.375 -10.891 1 95.88 35 GLU B O 1
ATOM 821 N N . ALA B 1 36 ? -2.211 -23.266 -11.094 1 96.81 36 ALA B N 1
ATOM 822 C CA . ALA B 1 36 ? -2.131 -23.047 -9.648 1 96.81 36 ALA B CA 1
ATOM 823 C C . ALA B 1 36 ? -3.496 -23.234 -8.992 1 96.81 36 ALA B C 1
ATOM 825 O O . ALA B 1 36 ? -3.598 -23.812 -7.906 1 96.81 36 ALA B O 1
ATOM 826 N N . GLU B 1 37 ? -4.527 -22.734 -9.609 1 96.75 37 GLU B N 1
ATOM 827 C CA . GLU B 1 37 ? -5.883 -22.875 -9.07 1 96.75 37 GLU B CA 1
ATOM 828 C C . GLU B 1 37 ? -6.262 -24.328 -8.875 1 96.75 37 GLU B C 1
ATOM 830 O O . GLU B 1 37 ? -6.887 -24.688 -7.875 1 96.75 37 GLU B O 1
ATOM 835 N N . LYS B 1 38 ? -5.926 -25.141 -9.883 1 95.94 38 LYS B N 1
ATOM 836 C CA . LYS B 1 38 ? -6.195 -26.578 -9.789 1 95.94 38 LYS B CA 1
ATOM 837 C C . LYS B 1 38 ? -5.395 -27.203 -8.648 1 95.94 38 LYS B C 1
ATOM 839 O O . LYS B 1 38 ? -5.938 -27.969 -7.855 1 95.94 38 LYS B O 1
ATOM 844 N N . ARG B 1 39 ? -4.191 -26.797 -8.555 1 95.62 39 ARG B N 1
ATOM 845 C CA . ARG B 1 39 ? -3.275 -27.375 -7.578 1 95.62 39 ARG B CA 1
ATOM 846 C C . ARG B 1 39 ? -3.701 -27.016 -6.156 1 95.62 39 ARG B C 1
ATOM 848 O O . ARG B 1 39 ? -3.605 -27.844 -5.25 1 95.62 39 ARG B O 1
ATOM 855 N N . PHE B 1 40 ? -4.137 -25.828 -5.941 1 95.56 40 PHE B N 1
ATOM 856 C CA . PHE B 1 40 ? -4.465 -25.344 -4.605 1 95.56 40 PHE B CA 1
ATOM 857 C C . PHE B 1 40 ? -5.969 -25.391 -4.363 1 95.56 40 PHE B C 1
ATOM 859 O O . PHE B 1 40 ? -6.457 -24.859 -3.365 1 95.56 40 PHE B O 1
ATOM 866 N N . GLU B 1 41 ? -6.668 -25.891 -5.305 1 94.69 41 GLU B N 1
ATOM 867 C CA . GLU B 1 41 ? -8.109 -26.125 -5.191 1 94.69 41 GLU B CA 1
ATOM 868 C C . GLU B 1 41 ? -8.852 -24.812 -4.941 1 94.69 41 GLU B C 1
ATOM 870 O O . GLU B 1 41 ? -9.68 -24.719 -4.027 1 94.69 41 GLU B O 1
ATOM 875 N N . LEU B 1 42 ? -8.547 -23.891 -5.781 1 95.5 42 LEU B N 1
ATOM 876 C CA . LEU B 1 42 ? -9.227 -22.594 -5.727 1 95.5 42 LEU B CA 1
ATOM 877 C C . LEU B 1 42 ? -10.18 -22.438 -6.91 1 95.5 42 LEU B C 1
ATOM 879 O O . LEU B 1 42 ? -9.93 -22.969 -7.992 1 95.5 42 LEU B O 1
ATOM 883 N N . PRO B 1 43 ? -11.289 -21.75 -6.613 1 95.56 43 PRO B N 1
ATOM 884 C CA . PRO B 1 43 ? -12.219 -21.5 -7.715 1 95.56 43 PRO B CA 1
ATOM 885 C C . PRO B 1 43 ? -11.555 -20.797 -8.898 1 95.56 43 PRO B C 1
ATOM 887 O O . PRO B 1 43 ? -10.609 -20.031 -8.719 1 95.56 43 PRO B O 1
ATOM 890 N N . LYS B 1 44 ? -12.164 -21.031 -10.078 1 95.12 44 LYS B N 1
ATOM 891 C CA . LYS B 1 44 ? -11.664 -20.422 -11.312 1 95.12 44 LYS B CA 1
ATOM 892 C C . LYS B 1 44 ? -11.703 -18.906 -11.234 1 95.12 44 LYS B C 1
ATOM 894 O O . LYS B 1 44 ? -12.68 -18.328 -10.742 1 95.12 44 LYS B O 1
ATOM 899 N N . GLY B 1 45 ? -10.625 -18.312 -11.695 1 96.75 45 GLY B N 1
ATOM 900 C CA . GLY B 1 45 ? -10.562 -16.859 -11.758 1 96.75 45 GLY B CA 1
ATOM 901 C C . GLY B 1 45 ? -9.977 -16.234 -10.508 1 96.75 45 GLY B C 1
ATOM 902 O O . GLY B 1 45 ? -9.602 -15.055 -10.516 1 96.75 45 GLY B O 1
ATOM 903 N N . THR B 1 46 ? -9.898 -16.922 -9.359 1 96.69 46 THR B N 1
ATOM 904 C CA . THR B 1 46 ? -9.461 -16.422 -8.062 1 96.69 46 THR B CA 1
ATOM 905 C C . THR B 1 46 ? -8 -15.977 -8.117 1 96.69 46 THR B C 1
ATOM 907 O O . THR B 1 46 ? -7.664 -14.875 -7.691 1 96.69 46 THR B O 1
ATOM 910 N N . LEU B 1 47 ? -7.152 -16.797 -8.695 1 97.06 47 LEU B N 1
ATOM 911 C CA . LEU B 1 47 ? -5.73 -16.469 -8.656 1 97.06 47 LEU B CA 1
ATOM 912 C C . LEU B 1 47 ? -5.387 -15.383 -9.672 1 97.06 47 LEU B C 1
ATOM 914 O O . LEU B 1 47 ? -4.484 -14.578 -9.438 1 97.06 47 LEU B O 1
ATOM 918 N N . SER B 1 48 ? -6.168 -15.422 -10.805 1 96.75 48 SER B N 1
ATOM 919 C CA . SER B 1 48 ? -5.961 -14.328 -11.75 1 96.75 48 SER B CA 1
ATOM 920 C C . SER B 1 48 ? -6.219 -12.977 -11.102 1 96.75 48 SER B C 1
ATOM 922 O O . SER B 1 48 ? -5.445 -12.031 -11.289 1 96.75 48 SER B O 1
ATOM 924 N N . ARG B 1 49 ? -7.27 -12.898 -10.281 1 97.62 49 ARG B N 1
ATOM 925 C CA . ARG B 1 49 ? -7.617 -11.672 -9.57 1 97.62 49 ARG B CA 1
ATOM 926 C C . ARG B 1 49 ? -6.578 -11.344 -8.5 1 97.62 49 ARG B C 1
ATOM 928 O O . ARG B 1 49 ? -6.168 -10.188 -8.359 1 97.62 49 ARG B O 1
ATOM 935 N N . ASN B 1 50 ? -6.098 -12.375 -7.816 1 98.12 50 ASN B N 1
ATOM 936 C CA . ASN B 1 50 ? -5.164 -12.172 -6.711 1 98.12 50 ASN B CA 1
ATOM 937 C C . ASN B 1 50 ? -3.795 -11.719 -7.211 1 98.12 50 ASN B C 1
ATOM 939 O O . ASN B 1 50 ? -3.16 -10.859 -6.598 1 98.12 50 ASN B O 1
ATOM 943 N N . VAL B 1 51 ? -3.393 -12.328 -8.25 1 97.94 51 VAL B N 1
ATOM 944 C CA . VAL B 1 51 ? -2.105 -11.953 -8.828 1 97.94 51 VAL B CA 1
ATOM 945 C C . VAL B 1 51 ? -2.164 -10.508 -9.336 1 97.94 51 VAL B C 1
ATOM 947 O O . VAL B 1 51 ? -1.214 -9.742 -9.148 1 97.94 51 VAL B O 1
ATOM 950 N N . ARG B 1 52 ? -3.283 -10.141 -9.961 1 98.12 52 ARG B N 1
ATOM 951 C CA . ARG B 1 52 ? -3.459 -8.766 -10.398 1 98.12 52 ARG B CA 1
ATOM 952 C C . ARG B 1 52 ? -3.398 -7.801 -9.219 1 98.12 52 ARG B C 1
ATOM 954 O O . ARG B 1 52 ? -2.779 -6.738 -9.305 1 98.12 52 ARG B O 1
ATOM 961 N N . LYS B 1 53 ? -4.035 -8.195 -8.094 1 98.25 53 LYS B N 1
ATOM 962 C CA . LYS B 1 53 ? -4.008 -7.395 -6.875 1 98.25 53 LYS B CA 1
ATOM 963 C C . LYS B 1 53 ? -2.576 -7.188 -6.391 1 98.25 53 LYS B C 1
ATOM 965 O O . LYS B 1 53 ? -2.197 -6.074 -6.012 1 98.25 53 LYS B O 1
ATOM 970 N N . TYR B 1 54 ? -1.829 -8.266 -6.453 1 98.44 54 TYR B N 1
ATOM 971 C CA . TYR B 1 54 ? -0.434 -8.219 -6.031 1 98.44 54 TYR B CA 1
ATOM 972 C C . TYR B 1 54 ? 0.383 -7.316 -6.953 1 98.44 54 TYR B C 1
ATOM 974 O O . TYR B 1 54 ? 1.146 -6.469 -6.484 1 98.44 54 TYR B O 1
ATOM 982 N N . LYS B 1 55 ? 0.219 -7.465 -8.188 1 98.19 55 LYS B N 1
ATOM 983 C CA . LYS B 1 55 ? 0.984 -6.68 -9.156 1 98.19 55 LYS B CA 1
ATOM 984 C C . LYS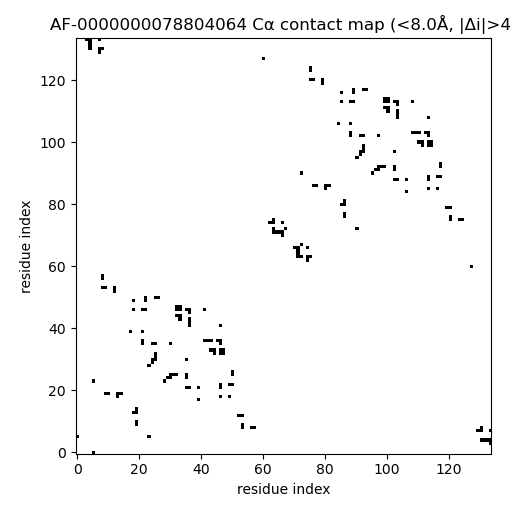 B 1 55 ? 0.635 -5.199 -9.055 1 98.19 55 LYS B C 1
ATOM 986 O O . LYS B 1 55 ? 1.503 -4.336 -9.219 1 98.19 55 LYS B O 1
ATOM 991 N N . ASN B 1 56 ? -0.691 -4.898 -8.82 1 98.44 56 ASN B N 1
ATOM 992 C CA . ASN B 1 56 ? -1.103 -3.512 -8.617 1 98.44 56 ASN B CA 1
ATOM 993 C C . ASN B 1 56 ? -0.434 -2.9 -7.391 1 98.44 56 ASN B C 1
ATOM 995 O O . ASN B 1 56 ? -0.045 -1.731 -7.41 1 98.44 56 ASN B O 1
ATOM 999 N N . GLU B 1 57 ? -0.264 -3.729 -6.352 1 98.5 57 GLU B N 1
ATOM 1000 C CA . GLU B 1 57 ? 0.397 -3.262 -5.133 1 98.5 57 GLU B CA 1
ATOM 1001 C C . GLU B 1 57 ? 1.883 -3.01 -5.375 1 98.5 57 GLU B C 1
ATOM 1003 O O . GLU B 1 57 ? 2.432 -2.006 -4.914 1 98.5 57 GLU B O 1
ATOM 1008 N N . VAL B 1 58 ? 2.467 -3.871 -6.125 1 98.5 58 VAL B N 1
ATOM 1009 C CA . VAL B 1 58 ? 3.877 -3.719 -6.465 1 98.5 58 VAL B CA 1
ATOM 1010 C C . VAL B 1 58 ? 4.074 -2.449 -7.289 1 98.5 58 VAL B C 1
ATOM 1012 O O . VAL B 1 58 ? 4.992 -1.668 -7.027 1 98.5 58 VAL B O 1
ATOM 1015 N N . ALA B 1 59 ? 3.209 -2.24 -8.289 1 98.38 59 ALA B N 1
ATOM 1016 C CA . ALA B 1 59 ? 3.301 -1.053 -9.133 1 98.38 59 ALA B CA 1
ATOM 1017 C C . ALA B 1 59 ? 3.156 0.222 -8.305 1 98.38 59 ALA B C 1
ATOM 1019 O O . ALA B 1 59 ? 3.859 1.206 -8.539 1 98.38 59 ALA B O 1
ATOM 1020 N N . TYR B 1 60 ? 2.254 0.159 -7.371 1 98.44 60 TYR B N 1
ATOM 1021 C CA . TYR B 1 60 ? 2.061 1.274 -6.453 1 98.44 60 TYR B CA 1
ATOM 1022 C C . TYR B 1 60 ? 3.336 1.561 -5.668 1 98.44 60 TYR B C 1
ATOM 1024 O O . TYR B 1 60 ? 3.811 2.699 -5.637 1 98.44 60 TYR B O 1
ATOM 1032 N N . ILE B 1 61 ? 3.914 0.521 -5.098 1 98.44 61 ILE B N 1
ATOM 1033 C CA . ILE B 1 61 ? 5.109 0.688 -4.273 1 98.44 61 ILE B CA 1
ATOM 1034 C C . ILE B 1 61 ? 6.258 1.204 -5.137 1 98.44 61 ILE B C 1
ATOM 1036 O O . ILE B 1 61 ? 6.992 2.107 -4.727 1 98.44 61 ILE B O 1
ATOM 1040 N N . GLU B 1 62 ? 6.344 0.672 -6.316 1 98.06 62 GLU B N 1
ATOM 1041 C CA . GLU B 1 62 ? 7.391 1.11 -7.238 1 98.06 62 GLU B CA 1
ATOM 1042 C C . GLU B 1 62 ? 7.199 2.57 -7.633 1 98.06 62 GLU B C 1
ATOM 1044 O O . GLU B 1 62 ? 8.172 3.312 -7.781 1 98.06 62 GLU B O 1
ATOM 1049 N N . SER B 1 63 ? 5.945 2.957 -7.832 1 98.25 63 SER B N 1
ATOM 1050 C CA . SER B 1 63 ? 5.664 4.348 -8.18 1 98.25 63 SER B CA 1
ATOM 1051 C C . SER B 1 63 ? 6.07 5.293 -7.055 1 98.25 63 SER B C 1
ATOM 1053 O O . SER B 1 63 ? 6.508 6.414 -7.309 1 98.25 63 SER B O 1
ATOM 1055 N N . VAL B 1 64 ? 5.879 4.867 -5.816 1 98.38 64 VAL B N 1
ATOM 1056 C CA . VAL B 1 64 ? 6.273 5.676 -4.672 1 98.38 64 VAL B CA 1
ATOM 1057 C C . VAL B 1 64 ? 7.797 5.797 -4.625 1 98.38 64 VAL B C 1
ATOM 1059 O O . VAL B 1 64 ? 8.336 6.898 -4.465 1 98.38 64 VAL B O 1
ATOM 1062 N N . VAL B 1 65 ? 8.477 4.652 -4.816 1 96.75 65 VAL B N 1
ATOM 1063 C CA . VAL B 1 65 ? 9.93 4.594 -4.688 1 96.75 65 VAL B CA 1
ATOM 1064 C C . VAL B 1 65 ? 10.578 5.441 -5.777 1 96.75 65 VAL B C 1
ATOM 1066 O O . VAL B 1 65 ? 11.617 6.066 -5.551 1 96.75 65 VAL B O 1
ATOM 1069 N N . THR B 1 66 ? 9.961 5.551 -6.918 1 96.62 66 THR B N 1
ATOM 1070 C CA . THR B 1 66 ? 10.586 6.211 -8.062 1 96.62 66 THR B CA 1
ATOM 1071 C C . THR B 1 66 ? 10.172 7.684 -8.117 1 96.62 66 THR B C 1
ATOM 1073 O O . THR B 1 66 ? 10.711 8.445 -8.922 1 96.62 66 THR B O 1
ATOM 1076 N N . ALA B 1 67 ? 9.266 8.062 -7.262 1 96.25 67 ALA B N 1
ATOM 1077 C CA . ALA B 1 67 ? 8.781 9.438 -7.254 1 96.25 67 ALA B CA 1
ATOM 1078 C C . ALA B 1 67 ? 9.758 10.359 -6.527 1 96.25 67 ALA B C 1
ATOM 1080 O O . ALA B 1 67 ? 10.508 9.914 -5.652 1 96.25 67 ALA B O 1
#